Protein AF-A0A0J8U512-F1 (afdb_monomer_lite)

pLDDT: mean 72.06, std 22.81, range [32.81, 98.5]

Organism: NCBI:txid454286

Radius of gyration: 38.53 Å; chains: 1; bounding box: 69×43×125 Å

Secondary structure (DSSP, 8-state):
-HHHHHHHHHHHHHHHHHHHHHHHHHHHHHHHHHHHHHHHHHHHHHHHHHHHHHHHHHHHHHHHHHHHHHHHHHHHSPPP---------TT--------------------------S-------S---HHHHHHHHHHHHHHHHHHHHHHHSSSS----S---------S--STTS------

Structure (mmCIF, N/CA/C/O backbone):
data_AF-A0A0J8U512-F1
#
_entry.id   AF-A0A0J8U512-F1
#
loop_
_atom_site.group_PDB
_atom_site.id
_atom_site.type_symbol
_atom_site.label_atom_id
_atom_site.label_alt_id
_atom_site.label_comp_id
_atom_site.label_asym_id
_atom_site.label_entity_id
_atom_site.label_seq_id
_atom_site.pdbx_PDB_ins_code
_atom_site.Cartn_x
_atom_site.Cartn_y
_atom_site.Cartn_z
_atom_site.occupancy
_atom_site.B_iso_or_equiv
_atom_site.auth_seq_id
_atom_site.auth_comp_id
_atom_site.auth_asym_id
_atom_site.auth_atom_id
_atom_site.pdbx_PDB_model_num
ATOM 1 N N . MET A 1 1 ? -33.062 -6.816 57.323 1.00 80.00 1 MET A N 1
ATOM 2 C CA . MET A 1 1 ? -33.524 -7.570 56.131 1.00 80.00 1 MET A CA 1
ATOM 3 C C . MET A 1 1 ? -34.050 -6.674 55.005 1.00 80.00 1 MET A C 1
ATOM 5 O O . MET A 1 1 ? -33.702 -6.921 53.861 1.00 80.00 1 MET A O 1
ATOM 9 N N . ALA A 1 2 ? -34.847 -5.628 55.263 1.00 89.69 2 ALA A N 1
ATOM 10 C CA . ALA A 1 2 ? -35.296 -4.722 54.191 1.00 89.69 2 ALA A CA 1
ATOM 11 C C . ALA A 1 2 ? -34.154 -3.882 53.573 1.00 89.69 2 ALA A C 1
ATOM 13 O O . ALA A 1 2 ? -34.113 -3.668 52.364 1.00 89.69 2 ALA A O 1
ATOM 14 N N . GLU A 1 3 ? -33.201 -3.436 54.391 1.00 89.00 3 GLU A N 1
ATOM 15 C CA . GLU A 1 3 ? -32.047 -2.640 53.944 1.00 89.00 3 GLU A CA 1
ATOM 16 C C . GLU A 1 3 ? -31.075 -3.452 53.081 1.00 89.00 3 GLU A C 1
ATOM 18 O O . GLU A 1 3 ? -30.618 -2.968 52.052 1.00 89.00 3 GLU A O 1
ATOM 23 N N . THR A 1 4 ? -30.848 -4.723 53.428 1.00 91.12 4 THR A N 1
ATOM 24 C CA . THR A 1 4 ? -30.007 -5.650 52.653 1.00 91.12 4 THR A CA 1
ATOM 25 C C . THR A 1 4 ? -30.577 -5.948 51.266 1.00 91.12 4 THR A C 1
ATOM 27 O O . THR A 1 4 ? -29.826 -6.154 50.322 1.00 91.12 4 THR A O 1
ATOM 30 N N . ILE A 1 5 ? -31.904 -5.952 51.109 1.00 92.50 5 ILE A N 1
ATOM 31 C CA . ILE A 1 5 ? -32.534 -6.126 49.792 1.00 92.50 5 ILE A CA 1
ATOM 32 C C . ILE A 1 5 ? -32.315 -4.875 48.932 1.00 92.50 5 ILE A C 1
ATOM 34 O O . ILE A 1 5 ? -31.989 -5.001 47.756 1.00 92.50 5 ILE A O 1
ATOM 38 N N . ARG A 1 6 ? -32.421 -3.670 49.515 1.00 93.69 6 ARG A N 1
ATOM 39 C CA . ARG A 1 6 ? -32.154 -2.416 48.789 1.00 93.69 6 ARG A CA 1
ATOM 40 C C . ARG A 1 6 ? -30.706 -2.305 48.329 1.00 93.69 6 ARG A C 1
ATOM 42 O O . ARG A 1 6 ? -30.474 -1.915 47.191 1.00 93.69 6 ARG A O 1
ATOM 49 N N . THR A 1 7 ? -29.741 -2.648 49.181 1.00 94.31 7 THR A N 1
ATOM 50 C CA . THR A 1 7 ? -28.321 -2.598 48.797 1.00 94.31 7 THR A CA 1
ATOM 51 C C . THR A 1 7 ? -28.014 -3.577 47.668 1.00 94.31 7 THR A C 1
ATOM 53 O O . THR A 1 7 ? -27.328 -3.210 46.718 1.00 94.31 7 THR A O 1
ATOM 56 N N . LEU A 1 8 ? -28.581 -4.787 47.715 1.00 94.44 8 LEU A N 1
ATOM 57 C CA . LEU A 1 8 ? -28.453 -5.759 46.629 1.00 94.44 8 LEU A CA 1
ATOM 58 C C . LEU A 1 8 ? -29.114 -5.272 45.336 1.00 94.44 8 LEU A C 1
ATOM 60 O O . LEU A 1 8 ? -28.509 -5.376 44.277 1.00 94.44 8 LEU A O 1
ATOM 64 N N . GLN A 1 9 ? -30.314 -4.692 45.399 1.00 92.88 9 GLN A N 1
ATOM 65 C CA . GLN A 1 9 ? -30.987 -4.128 44.221 1.00 92.88 9 GLN A CA 1
ATOM 66 C C . GLN A 1 9 ? -30.174 -2.996 43.579 1.00 92.88 9 GLN A C 1
ATOM 68 O O . GLN A 1 9 ? -30.038 -2.960 42.356 1.00 92.88 9 GLN A O 1
ATOM 73 N N . LEU A 1 10 ? -29.584 -2.115 44.393 1.00 94.94 10 LEU A N 1
ATOM 74 C CA . LEU A 1 10 ? -28.687 -1.063 43.915 1.00 94.94 10 LEU A CA 1
ATOM 75 C C . LEU A 1 10 ? -27.433 -1.654 43.266 1.00 94.94 10 LEU A C 1
ATOM 77 O O . LEU A 1 10 ? -27.115 -1.288 42.139 1.00 94.94 10 LEU A O 1
ATOM 81 N N . SER A 1 11 ? -26.779 -2.619 43.916 1.00 93.19 11 SER A N 1
ATOM 82 C CA . SER A 1 11 ? -25.586 -3.282 43.378 1.00 93.19 11 SER A CA 1
ATOM 83 C C . SER A 1 11 ? -25.867 -4.002 42.054 1.00 93.19 11 SER A C 1
ATOM 85 O O . SER A 1 11 ? -25.114 -3.822 41.103 1.00 93.19 11 SER A O 1
ATOM 87 N N . VAL A 1 12 ? -26.987 -4.725 41.941 1.00 94.12 12 VAL A N 1
ATOM 88 C CA . VAL A 1 12 ? -27.403 -5.391 40.694 1.00 94.12 12 VAL A CA 1
ATOM 89 C C . VAL A 1 12 ? -27.695 -4.371 39.592 1.00 94.12 12 VAL A C 1
ATOM 91 O O . VAL A 1 12 ? -27.261 -4.557 38.456 1.00 94.12 12 VAL A O 1
ATOM 94 N N . SER A 1 13 ? -28.389 -3.272 39.910 1.00 92.56 13 SER A N 1
ATOM 95 C CA . SER A 1 13 ? -28.652 -2.209 38.931 1.00 92.56 13 SER A CA 1
ATOM 96 C C . SER A 1 13 ? -27.360 -1.543 38.446 1.00 92.56 13 SER A C 1
ATOM 98 O O . SER A 1 13 ? -27.180 -1.341 37.248 1.00 92.56 13 SER A O 1
ATOM 100 N N . GLN A 1 14 ? -26.420 -1.291 39.357 1.00 93.12 14 GLN A N 1
ATOM 101 C CA . GLN A 1 14 ? -25.141 -0.661 39.057 1.00 93.12 14 GLN A CA 1
ATOM 102 C C . GLN A 1 14 ? -24.230 -1.596 38.256 1.00 93.12 14 GLN A C 1
ATOM 104 O O . GLN A 1 14 ? -23.570 -1.159 37.318 1.00 93.12 14 GLN A O 1
ATOM 109 N N . GLN A 1 15 ? -24.260 -2.896 38.552 1.00 93.19 15 GLN A N 1
ATOM 110 C CA . GLN A 1 15 ? -23.552 -3.915 37.785 1.00 93.19 15 GLN A CA 1
ATOM 111 C C . GLN A 1 15 ? -24.116 -4.055 36.363 1.00 93.19 15 GLN A C 1
ATOM 113 O O . GLN A 1 15 ? -23.351 -4.206 35.415 1.00 93.19 15 GLN A O 1
ATOM 118 N N . ALA A 1 16 ? -25.438 -3.952 36.187 1.00 91.31 16 ALA A N 1
ATOM 119 C CA . ALA A 1 16 ? -26.068 -3.983 34.867 1.00 91.31 16 ALA A CA 1
ATOM 120 C C . ALA A 1 16 ? -25.751 -2.742 34.013 1.00 91.31 16 ALA A C 1
ATOM 122 O O . ALA A 1 16 ? -25.693 -2.849 32.788 1.00 91.31 16 ALA A O 1
ATOM 123 N N . VAL A 1 17 ? -25.563 -1.574 34.636 1.00 91.75 17 VAL A N 1
ATOM 124 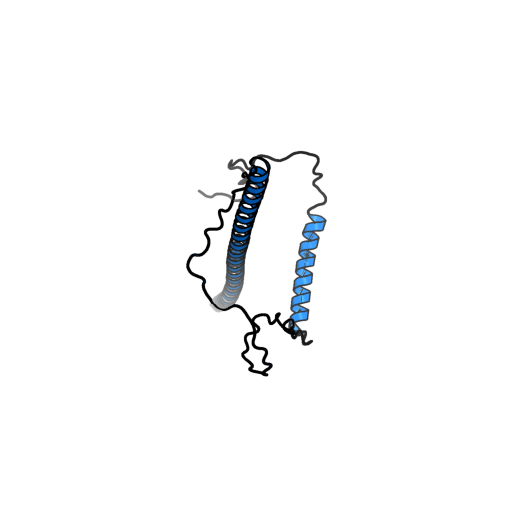C CA . VAL A 1 17 ? -25.097 -0.356 33.950 1.00 91.75 17 VAL A CA 1
ATOM 125 C C . VAL A 1 17 ? -23.619 -0.492 33.593 1.00 91.75 17 VAL A C 1
ATOM 127 O O . VAL A 1 17 ? -23.268 -0.402 32.424 1.00 91.75 17 VAL A O 1
ATOM 130 N N . SER A 1 18 ? -22.779 -0.859 34.563 1.00 91.38 18 SER A N 1
ATOM 131 C CA . SER A 1 18 ? -21.342 -1.045 34.350 1.00 91.38 18 SER A CA 1
ATOM 132 C C . SER A 1 18 ? -21.030 -2.086 33.269 1.00 91.38 18 SER A C 1
ATOM 134 O O . SER A 1 18 ? -20.120 -1.879 32.475 1.00 91.38 18 SER A O 1
ATOM 136 N N . LYS A 1 19 ? -21.811 -3.173 33.173 1.00 94.75 19 LYS A N 1
ATOM 137 C CA . LYS A 1 19 ? -21.667 -4.164 32.094 1.00 94.75 19 LYS A CA 1
ATOM 138 C C . LYS A 1 19 ? -21.915 -3.555 30.711 1.00 94.75 19 LYS A C 1
ATOM 140 O O . LYS A 1 19 ? -21.141 -3.825 29.802 1.00 94.75 19 LYS A O 1
ATOM 145 N N . ARG A 1 20 ? -22.953 -2.724 30.560 1.00 93.19 20 ARG A N 1
ATOM 146 C CA . ARG A 1 20 ? -23.238 -2.034 29.290 1.00 93.19 20 ARG A CA 1
ATOM 147 C C . ARG A 1 20 ? -22.149 -1.028 28.941 1.00 93.19 20 ARG A C 1
ATOM 149 O O . ARG A 1 20 ? -21.742 -0.953 27.790 1.00 93.19 20 ARG A O 1
ATOM 156 N N . ASP A 1 21 ? -21.647 -0.299 29.934 1.00 92.88 21 ASP A N 1
ATOM 157 C CA . ASP A 1 21 ? -20.540 0.633 29.721 1.00 92.88 21 ASP A CA 1
ATOM 158 C C . ASP A 1 21 ? -19.273 -0.106 29.268 1.00 92.88 21 ASP A C 1
ATOM 160 O O . ASP A 1 21 ? -18.614 0.335 28.331 1.00 92.88 21 ASP A O 1
ATOM 164 N N . MET A 1 22 ? -18.960 -1.262 29.867 1.00 93.75 22 MET A N 1
ATOM 165 C CA . MET A 1 22 ? -17.845 -2.111 29.426 1.00 93.75 22 MET A CA 1
ATOM 166 C C . MET A 1 22 ? -18.032 -2.623 27.993 1.00 93.75 22 MET A C 1
ATOM 168 O O . MET A 1 22 ? -17.075 -2.608 27.225 1.00 93.75 22 MET A O 1
ATOM 172 N N . GLU A 1 23 ? -19.242 -3.054 27.627 1.00 94.44 23 GLU A N 1
ATOM 173 C CA . GLU A 1 23 ? -19.568 -3.506 26.266 1.00 94.44 23 GLU A CA 1
ATOM 174 C C . GLU A 1 23 ? -19.336 -2.384 25.243 1.00 94.44 23 GLU A C 1
ATOM 176 O O . GLU A 1 23 ? -18.602 -2.592 24.281 1.00 94.44 23 GLU A O 1
ATOM 181 N N . MET A 1 24 ? -19.827 -1.168 25.506 1.00 94.25 24 MET A N 1
ATOM 182 C CA . MET A 1 24 ? -19.604 -0.012 24.624 1.00 94.25 24 MET A CA 1
ATOM 183 C C . MET A 1 24 ? -18.122 0.367 24.492 1.00 94.25 24 MET A C 1
ATOM 185 O O . MET A 1 24 ? -17.664 0.757 23.420 1.00 94.25 24 MET A O 1
ATOM 189 N N . GLN A 1 25 ? -17.351 0.290 25.581 1.00 93.25 25 GLN A N 1
ATOM 190 C CA . GLN A 1 25 ? -15.908 0.546 25.523 1.00 93.25 25 GLN A CA 1
ATOM 191 C C . GLN A 1 25 ? -15.183 -0.531 24.712 1.00 93.25 25 GLN A C 1
ATOM 193 O O . GLN A 1 25 ? -14.270 -0.217 23.948 1.00 93.25 25 GLN A O 1
ATOM 198 N N . ASN A 1 26 ? -15.605 -1.790 24.842 1.00 94.44 26 ASN A N 1
ATOM 199 C CA . ASN A 1 26 ? -15.039 -2.886 24.070 1.00 94.44 26 ASN A CA 1
ATOM 200 C C . ASN A 1 26 ? -15.362 -2.756 22.572 1.00 94.44 26 ASN A C 1
ATOM 202 O O . ASN A 1 26 ? -14.468 -2.916 21.749 1.00 94.44 26 ASN A O 1
ATOM 206 N N . GLU A 1 27 ? -16.591 -2.377 22.214 1.00 95.31 27 GLU A N 1
ATOM 207 C CA . GLU A 1 27 ? -16.981 -2.105 20.823 1.00 95.31 27 GLU A CA 1
ATOM 208 C C . GLU A 1 27 ? -16.100 -1.020 20.187 1.00 95.31 27 GLU A C 1
ATOM 210 O O . GLU A 1 27 ? -15.547 -1.226 19.106 1.00 95.31 27 GLU A O 1
ATOM 215 N N . LYS A 1 28 ? -15.861 0.091 20.899 1.00 95.88 28 LYS A N 1
ATOM 216 C CA . LYS A 1 28 ? -14.946 1.149 20.436 1.00 95.88 28 LYS A CA 1
ATOM 217 C C . LYS A 1 28 ? -13.524 0.632 20.230 1.00 95.88 28 LYS A C 1
ATOM 219 O O . LYS A 1 28 ? -12.882 0.958 19.234 1.00 95.88 28 LYS A O 1
ATOM 224 N N . LEU A 1 29 ? -13.014 -0.186 21.153 1.00 96.31 29 LEU A N 1
ATOM 225 C CA . LEU A 1 29 ? -11.685 -0.789 21.014 1.00 96.31 29 LEU A CA 1
ATOM 226 C C . LEU A 1 29 ? -11.600 -1.710 19.793 1.00 96.31 29 LEU A C 1
ATOM 228 O O . LEU A 1 29 ? -10.616 -1.650 19.053 1.00 96.31 29 LEU A O 1
ATOM 232 N N . GLU A 1 30 ? -12.625 -2.522 19.547 1.00 96.81 30 GLU A N 1
ATOM 233 C CA . GLU A 1 30 ? -12.693 -3.376 18.361 1.00 96.81 30 GLU A CA 1
ATOM 234 C C . GLU A 1 30 ? -12.731 -2.557 17.065 1.00 96.81 30 GLU A C 1
ATOM 236 O O . GLU A 1 30 ? -12.092 -2.928 16.079 1.00 96.81 30 GLU A O 1
ATOM 241 N N . GLU A 1 31 ? -13.442 -1.432 17.046 1.00 97.38 31 GLU A N 1
ATOM 242 C CA . GLU A 1 31 ? -13.466 -0.512 15.906 1.00 97.38 31 GLU A CA 1
ATOM 243 C C . GLU A 1 31 ? -12.092 0.098 15.633 1.00 97.38 31 GLU A C 1
ATOM 245 O O . GLU A 1 31 ? -11.623 0.052 14.492 1.00 97.38 31 GLU A O 1
ATOM 250 N N . TYR A 1 32 ? -11.399 0.590 16.663 1.00 97.88 32 TYR A N 1
ATOM 251 C CA . TYR A 1 32 ? -10.037 1.103 16.504 1.00 97.88 32 TYR A CA 1
ATOM 252 C C . TYR A 1 32 ? -9.084 0.029 15.973 1.00 97.88 32 TYR A C 1
ATOM 254 O O . TYR A 1 32 ? -8.304 0.285 15.055 1.00 97.88 32 TYR A O 1
ATOM 262 N N . GLN A 1 33 ? -9.173 -1.203 16.478 1.00 97.44 33 GLN A N 1
ATOM 263 C CA . GLN A 1 33 ? -8.368 -2.317 15.971 1.00 97.44 33 GLN A CA 1
ATOM 264 C C . GLN A 1 33 ? -8.683 -2.636 14.499 1.00 97.44 33 GLN A C 1
ATOM 266 O O . GLN A 1 33 ? -7.769 -2.848 13.694 1.00 97.44 33 GLN A O 1
ATOM 271 N N . LYS A 1 34 ? -9.961 -2.614 14.103 1.00 97.88 34 LYS A N 1
ATOM 272 C CA . LYS A 1 34 ? -10.378 -2.773 12.697 1.00 97.88 34 LYS A CA 1
ATOM 273 C C . LYS A 1 34 ? -9.827 -1.652 11.809 1.00 97.88 34 LYS A C 1
ATOM 275 O O . LYS A 1 34 ? -9.371 -1.916 10.698 1.00 97.88 34 LYS A O 1
ATOM 280 N N . GLN A 1 35 ? -9.816 -0.410 12.286 1.00 97.75 35 GLN A N 1
ATOM 281 C CA . GLN A 1 35 ? -9.239 0.713 11.542 1.00 97.75 35 GLN A CA 1
ATOM 282 C C . GLN A 1 35 ? -7.722 0.569 11.378 1.00 97.75 35 GLN A C 1
ATOM 284 O O . GLN A 1 35 ? -7.209 0.739 10.272 1.00 97.75 35 GLN A O 1
ATOM 289 N N . VAL A 1 36 ? -7.005 0.185 12.439 1.00 98.19 36 VAL A N 1
ATOM 290 C CA . VAL A 1 36 ? -5.551 -0.038 12.394 1.00 98.19 36 VAL A CA 1
ATOM 291 C C . VAL A 1 36 ? -5.193 -1.152 11.414 1.00 98.19 36 VAL A C 1
ATOM 293 O O . VAL A 1 36 ? -4.302 -0.973 10.587 1.00 98.19 36 VAL A O 1
ATOM 296 N N . THR A 1 37 ? -5.903 -2.279 11.453 1.00 97.81 37 THR A N 1
ATOM 297 C CA . THR A 1 37 ? -5.658 -3.394 10.519 1.00 97.81 37 THR A CA 1
ATOM 298 C C . THR A 1 37 ? -5.931 -2.996 9.068 1.00 97.81 37 THR A C 1
ATOM 300 O O . THR A 1 37 ? -5.146 -3.325 8.176 1.00 97.81 37 THR A O 1
ATOM 303 N N . LYS A 1 38 ? -6.993 -2.218 8.815 1.00 98.06 38 LYS A N 1
ATOM 304 C CA . LYS A 1 38 ? -7.262 -1.640 7.491 1.00 98.06 38 LYS A CA 1
ATOM 305 C C . LYS A 1 38 ? -6.128 -0.718 7.038 1.00 98.06 38 LYS A C 1
ATOM 307 O O . LYS A 1 38 ? -5.683 -0.824 5.897 1.00 98.06 38 LYS A O 1
ATOM 312 N N . LEU A 1 39 ? -5.649 0.160 7.919 1.00 97.50 39 LEU A N 1
ATOM 313 C CA . LEU A 1 39 ? -4.558 1.082 7.613 1.00 97.50 39 LEU A CA 1
ATOM 314 C C . LEU A 1 39 ? -3.260 0.330 7.298 1.00 97.50 39 LEU A C 1
ATOM 316 O O . LEU A 1 39 ? -2.623 0.623 6.293 1.00 97.50 39 LEU A O 1
ATOM 320 N N . GLN A 1 40 ? -2.902 -0.672 8.103 1.00 97.69 40 GLN A N 1
ATOM 321 C CA . GLN A 1 40 ? -1.720 -1.510 7.876 1.00 97.69 40 GLN A CA 1
ATOM 322 C C . GLN A 1 40 ? -1.762 -2.182 6.504 1.00 97.69 40 GLN A C 1
ATOM 324 O O . GLN A 1 40 ? -0.791 -2.110 5.754 1.00 97.69 40 GLN A O 1
ATOM 329 N N . ARG A 1 41 ? -2.913 -2.747 6.131 1.00 98.06 41 ARG A N 1
ATOM 330 C CA . ARG A 1 41 ? -3.100 -3.341 4.807 1.00 98.06 41 ARG A CA 1
ATOM 331 C C . ARG A 1 41 ? -2.889 -2.323 3.683 1.00 98.06 41 ARG A C 1
ATOM 333 O O . ARG A 1 41 ? -2.151 -2.598 2.743 1.00 98.06 41 ARG A O 1
ATOM 340 N N . LEU A 1 42 ? -3.494 -1.140 3.784 1.00 97.81 42 LEU A N 1
ATOM 341 C CA . LEU A 1 42 ? -3.323 -0.085 2.778 1.00 97.81 42 LEU A CA 1
ATOM 342 C C . LEU A 1 42 ? -1.871 0.409 2.700 1.00 97.81 42 LEU A C 1
ATOM 344 O O . LEU A 1 42 ? -1.370 0.688 1.609 1.00 97.81 42 LEU A O 1
ATOM 348 N N . MET A 1 43 ? -1.175 0.490 3.837 1.00 97.62 43 MET A N 1
ATOM 349 C CA . MET A 1 43 ? 0.248 0.828 3.884 1.00 97.62 43 MET A CA 1
ATOM 350 C C . MET A 1 43 ? 1.101 -0.223 3.167 1.00 97.62 43 MET A C 1
ATOM 352 O O . MET A 1 43 ? 1.989 0.140 2.397 1.00 97.62 43 MET A O 1
ATOM 356 N N . GLU A 1 44 ? 0.831 -1.510 3.381 1.00 97.81 44 GLU A N 1
ATOM 357 C CA . GLU A 1 44 ? 1.531 -2.607 2.705 1.00 97.81 44 GLU A CA 1
ATOM 358 C C . GLU A 1 44 ? 1.272 -2.612 1.196 1.00 97.81 44 GLU A C 1
ATOM 360 O O . GLU A 1 44 ? 2.215 -2.702 0.408 1.00 97.81 44 GLU A O 1
ATOM 365 N N . GLU A 1 45 ? 0.017 -2.444 0.779 1.00 97.81 45 GLU A N 1
ATOM 366 C CA . GLU A 1 45 ? -0.359 -2.353 -0.634 1.00 97.81 45 GLU A CA 1
ATOM 367 C C . GLU A 1 45 ? 0.338 -1.159 -1.310 1.00 97.81 45 GLU A C 1
ATOM 369 O O . GLU A 1 45 ? 0.980 -1.314 -2.352 1.00 97.81 45 GLU A O 1
ATOM 374 N N . THR A 1 46 ? 0.319 0.016 -0.673 1.00 97.06 46 THR A N 1
ATOM 375 C CA . THR A 1 46 ? 0.998 1.224 -1.177 1.00 97.06 46 THR A CA 1
ATOM 376 C C . THR A 1 46 ? 2.512 1.029 -1.258 1.00 97.06 46 THR A C 1
ATOM 378 O O . THR A 1 46 ? 3.146 1.408 -2.249 1.00 97.06 46 THR A O 1
ATOM 381 N N . LYS A 1 47 ? 3.106 0.388 -0.245 1.00 98.06 47 LYS A N 1
ATOM 382 C CA . LYS A 1 47 ? 4.528 0.041 -0.234 1.00 98.06 47 LYS A CA 1
ATOM 383 C C . LYS A 1 47 ? 4.873 -0.850 -1.426 1.00 98.06 47 LYS A C 1
ATOM 385 O O . LYS A 1 47 ? 5.790 -0.508 -2.172 1.00 98.06 47 LYS A O 1
ATOM 390 N N . MET A 1 48 ? 4.109 -1.916 -1.672 1.00 98.00 48 MET A N 1
ATOM 391 C CA . MET A 1 48 ? 4.333 -2.808 -2.816 1.00 98.00 48 MET A CA 1
ATOM 392 C C . MET A 1 48 ? 4.224 -2.084 -4.164 1.00 98.00 48 MET A C 1
ATOM 394 O O . MET A 1 48 ? 5.045 -2.324 -5.053 1.00 98.00 48 MET A O 1
ATOM 398 N N . VAL A 1 49 ? 3.261 -1.169 -4.319 1.00 98.25 49 VAL A N 1
ATOM 399 C CA . VAL A 1 49 ? 3.124 -0.349 -5.537 1.00 98.25 49 VAL A CA 1
ATOM 400 C C . VAL A 1 49 ? 4.366 0.519 -5.751 1.00 98.25 49 VAL A C 1
ATOM 402 O O . VAL A 1 49 ? 4.923 0.541 -6.852 1.00 98.25 49 VAL A O 1
ATOM 405 N N . SER A 1 50 ? 4.847 1.190 -4.701 1.00 97.81 50 SER A N 1
ATOM 406 C CA . SER A 1 50 ? 6.048 2.029 -4.791 1.00 97.81 50 SER A CA 1
ATOM 407 C C . SER A 1 50 ? 7.313 1.216 -5.100 1.00 97.81 50 SER A C 1
ATOM 409 O O . SER A 1 50 ? 8.102 1.609 -5.959 1.00 97.81 50 SER A O 1
ATOM 411 N N . GLU A 1 51 ? 7.479 0.044 -4.482 1.00 98.12 51 GLU A N 1
ATOM 412 C CA . GLU A 1 51 ? 8.607 -0.856 -4.737 1.00 98.12 51 GLU A CA 1
ATOM 413 C C . GLU A 1 51 ? 8.610 -1.368 -6.178 1.00 98.12 51 GLU A C 1
ATOM 415 O O . GLU A 1 51 ? 9.659 -1.392 -6.827 1.00 98.12 51 GLU A O 1
ATOM 420 N N . ASN A 1 52 ? 7.441 -1.741 -6.707 1.00 98.06 52 ASN A N 1
ATOM 421 C CA . ASN A 1 52 ? 7.309 -2.138 -8.104 1.00 98.06 52 ASN A CA 1
ATOM 422 C C . ASN A 1 52 ? 7.691 -0.982 -9.038 1.00 98.06 52 ASN A C 1
ATOM 424 O O . ASN A 1 52 ? 8.500 -1.171 -9.950 1.00 98.06 52 ASN A O 1
ATOM 428 N N . LYS A 1 53 ? 7.204 0.235 -8.755 1.00 98.50 53 LYS A N 1
ATOM 429 C CA . LYS A 1 53 ? 7.533 1.410 -9.565 1.00 98.50 53 LYS A CA 1
ATOM 430 C C . LYS A 1 53 ? 9.029 1.717 -9.563 1.00 98.50 53 LYS A C 1
ATOM 432 O O . LYS A 1 53 ? 9.583 2.034 -10.614 1.00 98.50 53 LYS A O 1
ATOM 437 N N . ILE A 1 54 ? 9.695 1.585 -8.416 1.00 98.19 54 ILE A N 1
ATOM 438 C CA . ILE A 1 54 ? 11.149 1.749 -8.308 1.00 98.19 54 ILE A CA 1
ATOM 439 C C . ILE A 1 54 ? 11.869 0.726 -9.188 1.00 98.19 54 ILE A C 1
ATOM 441 O O . ILE A 1 54 ? 12.740 1.113 -9.965 1.00 98.19 54 ILE A O 1
ATOM 445 N N . ARG A 1 55 ? 11.489 -0.556 -9.120 1.00 98.12 55 ARG A N 1
ATOM 446 C CA . ARG A 1 55 ? 12.100 -1.608 -9.951 1.00 98.12 55 ARG A CA 1
ATOM 447 C C . ARG A 1 55 ? 11.902 -1.334 -11.438 1.00 98.12 55 ARG A C 1
ATOM 449 O O . ARG A 1 55 ? 12.864 -1.413 -12.195 1.00 98.12 55 ARG A O 1
ATOM 456 N N . GLN A 1 56 ? 10.692 -0.950 -11.847 1.00 98.25 56 GLN A N 1
ATOM 457 C CA . GLN A 1 56 ? 10.409 -0.571 -13.230 1.00 98.25 56 GLN A CA 1
ATOM 458 C C . GLN A 1 56 ? 11.344 0.559 -13.686 1.00 98.25 56 GLN A C 1
ATOM 460 O O . GLN A 1 56 ? 12.068 0.407 -14.670 1.00 98.25 56 GLN A O 1
ATOM 465 N N . LEU A 1 57 ? 11.394 1.661 -12.933 1.00 98.19 57 LEU A N 1
ATOM 466 C CA . LEU A 1 57 ? 12.233 2.812 -13.270 1.00 98.19 57 LEU A CA 1
ATOM 467 C C . LEU A 1 57 ? 13.727 2.465 -13.290 1.00 98.19 57 LEU A C 1
ATOM 469 O O . LEU A 1 57 ? 14.461 2.986 -14.125 1.00 98.19 57 LEU A O 1
ATOM 473 N N . GLN A 1 58 ? 14.190 1.578 -12.408 1.00 98.19 58 GLN A N 1
ATOM 474 C CA . GLN A 1 58 ? 15.569 1.086 -12.423 1.00 98.19 58 GLN A CA 1
ATOM 475 C C . GLN A 1 58 ? 15.872 0.315 -13.711 1.00 98.19 58 GLN A C 1
ATOM 477 O O . GLN A 1 58 ? 16.856 0.631 -14.379 1.00 98.19 58 GLN A O 1
ATOM 482 N N . THR A 1 59 ? 15.002 -0.618 -14.111 1.00 98.06 59 THR A N 1
ATOM 483 C CA . THR A 1 59 ? 15.191 -1.392 -15.350 1.00 98.06 59 THR A CA 1
ATOM 484 C C . THR A 1 59 ? 15.165 -0.513 -16.602 1.00 98.06 59 THR A C 1
ATOM 486 O O . THR A 1 59 ? 15.992 -0.688 -17.496 1.00 98.06 59 THR A O 1
ATOM 489 N N . GLU A 1 60 ? 14.281 0.489 -16.650 1.00 97.38 60 GLU A N 1
ATOM 490 C CA . GLU A 1 60 ? 14.231 1.467 -17.741 1.00 97.38 60 GLU A CA 1
ATOM 491 C C . GLU A 1 60 ? 15.510 2.313 -17.785 1.00 97.38 60 GLU A C 1
ATOM 493 O O . GLU A 1 60 ? 16.098 2.508 -18.851 1.00 97.38 60 GLU A O 1
ATOM 498 N N . ASN A 1 61 ? 15.995 2.780 -16.629 1.00 97.38 61 ASN A N 1
ATOM 499 C CA . ASN A 1 61 ? 17.225 3.565 -16.555 1.00 97.38 61 ASN A CA 1
ATOM 500 C C . ASN A 1 61 ? 18.441 2.754 -17.022 1.00 97.38 61 ASN A C 1
ATOM 502 O O . ASN A 1 61 ? 19.277 3.264 -17.767 1.00 97.38 61 ASN A O 1
ATOM 506 N N . GLU A 1 62 ? 18.535 1.488 -16.617 1.00 97.88 62 GLU A N 1
ATOM 507 C CA . GLU A 1 62 ? 19.597 0.576 -17.043 1.00 97.88 62 GLU A CA 1
ATOM 508 C C . GLU A 1 62 ? 19.551 0.307 -18.549 1.00 97.88 62 GLU A C 1
ATOM 510 O O . GLU A 1 62 ? 20.585 0.411 -19.215 1.00 97.88 62 GLU A O 1
ATOM 515 N N . ALA A 1 63 ? 18.365 0.054 -19.107 1.00 97.94 63 ALA A N 1
ATOM 516 C CA . ALA A 1 63 ? 18.184 -0.112 -20.545 1.00 97.94 63 ALA A CA 1
ATOM 517 C C . ALA A 1 63 ? 18.638 1.138 -21.311 1.00 97.94 63 ALA A C 1
ATOM 519 O O . ALA A 1 63 ? 19.430 1.042 -22.248 1.00 97.94 63 ALA A O 1
ATOM 520 N N . LEU A 1 64 ? 18.218 2.329 -20.873 1.00 97.88 64 LEU A N 1
ATOM 521 C CA . LEU A 1 64 ? 18.621 3.594 -21.492 1.00 97.88 64 LEU A CA 1
ATOM 522 C C . LEU A 1 64 ? 20.136 3.820 -21.420 1.00 97.88 64 LEU A C 1
ATOM 524 O O . LEU A 1 64 ? 20.745 4.232 -22.410 1.00 97.88 64 LEU A O 1
ATOM 528 N N . ARG A 1 65 ? 20.771 3.507 -20.285 1.00 97.38 65 ARG A N 1
ATOM 529 C CA . ARG A 1 65 ? 22.235 3.575 -20.145 1.00 97.38 65 ARG A CA 1
ATOM 530 C C . ARG A 1 65 ? 22.941 2.620 -21.100 1.00 97.38 65 ARG A C 1
ATOM 532 O O . ARG A 1 65 ? 23.939 3.007 -21.707 1.00 97.38 65 ARG A O 1
ATOM 539 N N . LEU A 1 66 ? 22.435 1.397 -21.251 1.00 97.19 66 LEU A N 1
ATOM 540 C CA . LEU A 1 66 ? 22.970 0.427 -22.204 1.00 97.19 66 LEU A CA 1
ATOM 541 C C . LEU A 1 66 ? 22.798 0.907 -23.649 1.00 97.19 66 LEU A C 1
ATOM 543 O O . LEU A 1 66 ? 23.759 0.849 -24.412 1.00 97.19 66 LEU A O 1
ATOM 547 N N . HIS A 1 67 ? 21.634 1.449 -24.017 1.00 97.25 67 HIS A N 1
ATOM 548 C CA . HIS A 1 67 ? 21.402 2.019 -25.347 1.00 97.25 67 HIS A CA 1
ATOM 549 C C . HIS A 1 67 ? 22.376 3.155 -25.665 1.00 97.25 67 HIS A C 1
ATOM 551 O O . HIS A 1 67 ? 23.005 3.148 -26.722 1.00 97.25 67 HIS A O 1
ATOM 557 N N . LEU A 1 68 ? 22.551 4.096 -24.735 1.00 96.50 68 LEU A N 1
ATOM 558 C CA . LEU A 1 68 ? 23.522 5.182 -24.873 1.00 96.50 68 LEU A CA 1
ATOM 559 C C . LEU A 1 68 ? 24.945 4.651 -25.011 1.00 96.50 68 LEU A C 1
ATOM 561 O O . LEU A 1 68 ? 25.692 5.104 -25.876 1.00 96.50 68 LEU A O 1
ATOM 565 N N . ARG A 1 69 ? 25.317 3.667 -24.192 1.00 95.38 69 ARG A N 1
ATOM 566 C CA . ARG A 1 69 ? 26.633 3.035 -24.266 1.00 95.38 69 ARG A CA 1
ATOM 567 C C . ARG A 1 69 ? 26.877 2.408 -25.637 1.00 95.38 69 ARG A C 1
ATOM 569 O O . ARG A 1 69 ? 27.901 2.694 -26.243 1.00 95.38 69 ARG A O 1
ATOM 576 N N . LEU A 1 70 ? 25.926 1.628 -26.148 1.00 94.19 70 LEU A N 1
ATOM 577 C CA . LEU A 1 70 ? 26.025 1.007 -27.471 1.00 94.19 70 LEU A CA 1
ATOM 578 C C . LEU A 1 70 ? 26.089 2.050 -28.593 1.00 94.19 70 LEU A C 1
ATOM 580 O O . LEU A 1 70 ? 26.881 1.897 -29.519 1.00 94.19 70 LEU A O 1
ATOM 584 N N . ALA A 1 71 ? 25.312 3.132 -28.502 1.00 93.31 71 ALA A N 1
ATOM 585 C CA . ALA A 1 71 ? 25.375 4.230 -29.462 1.00 93.31 71 ALA A CA 1
ATOM 586 C C . ALA A 1 71 ? 26.760 4.901 -29.458 1.00 93.31 71 ALA A C 1
ATOM 588 O O . ALA A 1 71 ? 27.356 5.097 -30.516 1.00 93.31 71 ALA A O 1
ATOM 589 N N . LEU A 1 72 ? 27.321 5.185 -28.280 1.00 93.12 72 LEU A N 1
ATOM 590 C CA . LEU A 1 72 ? 28.670 5.744 -28.159 1.00 93.12 72 LEU A CA 1
ATOM 591 C C . LEU A 1 72 ? 29.748 4.777 -28.661 1.00 93.12 72 LEU A C 1
ATOM 593 O O . LEU A 1 72 ? 30.685 5.202 -29.335 1.00 93.12 72 LEU A O 1
ATOM 597 N N . ASP A 1 73 ? 29.614 3.487 -28.369 1.00 91.31 73 ASP A N 1
ATOM 598 C CA . ASP A 1 73 ? 30.549 2.466 -28.838 1.00 91.31 73 ASP A CA 1
ATOM 599 C C . ASP A 1 73 ? 30.470 2.296 -30.364 1.00 91.31 73 ASP A C 1
ATOM 601 O O . ASP A 1 73 ? 31.504 2.111 -31.002 1.00 91.31 73 ASP A O 1
ATOM 605 N N . SER A 1 74 ? 29.289 2.466 -30.971 1.00 87.56 74 SER A N 1
ATOM 606 C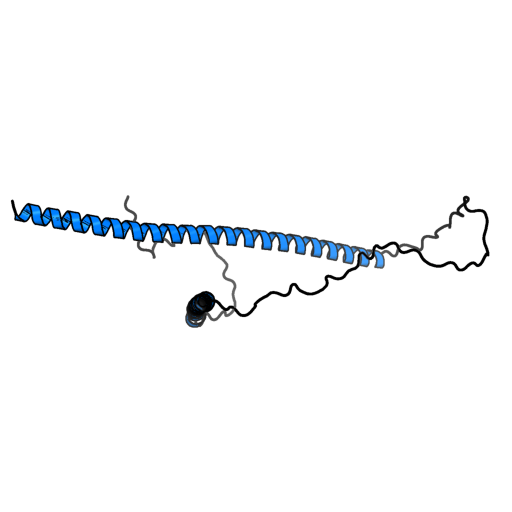 CA . SER A 1 74 ? 29.124 2.486 -32.434 1.00 87.56 74 SER A CA 1
ATOM 607 C C . SER A 1 74 ? 29.793 3.693 -33.100 1.00 87.56 74 SER A C 1
ATOM 609 O O . SER A 1 74 ? 30.306 3.580 -34.210 1.00 87.56 74 SER A O 1
ATOM 611 N N . LEU A 1 75 ? 29.842 4.839 -32.410 1.00 86.31 75 LEU A N 1
ATOM 612 C CA . LEU A 1 75 ? 30.552 6.029 -32.885 1.00 86.31 75 LEU A CA 1
ATOM 613 C C . LEU A 1 75 ? 32.073 5.880 -32.752 1.00 86.31 75 LEU A C 1
ATOM 615 O O . LEU A 1 75 ? 32.813 6.369 -33.601 1.00 86.31 75 LEU A O 1
ATOM 619 N N . LYS A 1 76 ? 32.547 5.212 -31.692 1.00 89.69 76 LYS A N 1
ATOM 620 C CA . LYS A 1 76 ? 33.979 4.955 -31.461 1.00 89.69 76 LYS A CA 1
ATOM 621 C C . LYS A 1 76 ? 34.530 3.842 -32.352 1.00 89.69 76 LYS A C 1
ATOM 623 O O . LYS A 1 76 ? 35.682 3.921 -32.763 1.00 89.69 76 LYS A O 1
ATOM 628 N N . ASN A 1 77 ? 33.709 2.839 -32.655 1.00 85.62 77 ASN A N 1
ATOM 629 C CA . ASN A 1 77 ? 34.034 1.717 -33.530 1.00 85.62 77 ASN A CA 1
ATOM 630 C C . ASN A 1 77 ? 33.096 1.727 -34.748 1.00 85.62 77 ASN A C 1
ATOM 632 O O . ASN A 1 77 ? 32.194 0.887 -34.827 1.00 85.62 77 ASN A O 1
ATOM 636 N N . PRO A 1 78 ? 33.266 2.677 -35.688 1.00 85.75 78 PRO A N 1
ATOM 637 C CA . PRO A 1 78 ? 32.415 2.742 -36.864 1.00 85.75 78 PRO A CA 1
ATOM 638 C C . PRO A 1 78 ? 32.566 1.447 -37.664 1.00 85.75 78 PRO A C 1
ATOM 640 O O . PRO A 1 78 ? 33.667 1.076 -38.077 1.00 85.75 78 PRO A O 1
ATOM 643 N N . ILE A 1 79 ? 31.454 0.741 -37.866 1.00 74.62 79 ILE A N 1
ATOM 644 C CA . ILE A 1 79 ? 31.434 -0.478 -38.675 1.00 74.62 79 ILE A CA 1
ATOM 645 C C . ILE A 1 79 ? 31.783 -0.063 -40.110 1.00 74.62 79 ILE A C 1
ATOM 647 O O . ILE A 1 79 ? 31.100 0.804 -40.666 1.00 74.62 79 ILE A O 1
ATOM 651 N N . PRO A 1 80 ? 32.837 -0.633 -40.718 1.00 77.94 80 PRO A N 1
ATOM 652 C CA . PRO A 1 80 ? 33.192 -0.306 -42.088 1.00 77.94 80 PRO A CA 1
ATOM 653 C C . PRO A 1 80 ? 32.012 -0.628 -43.015 1.00 77.94 80 PRO A C 1
ATOM 655 O O . PRO A 1 80 ? 31.284 -1.593 -42.763 1.00 77.94 80 PRO A O 1
ATOM 658 N N . PRO A 1 81 ? 31.793 0.171 -44.073 1.00 76.62 81 PRO A N 1
ATOM 659 C CA . PRO A 1 81 ? 30.667 -0.020 -44.973 1.00 76.62 81 PRO A CA 1
ATOM 660 C C . PRO A 1 81 ? 30.702 -1.438 -45.547 1.00 76.62 81 PRO A C 1
ATOM 662 O O . PRO A 1 81 ? 31.604 -1.803 -46.298 1.00 76.62 81 PRO A O 1
ATOM 665 N N . VAL A 1 82 ? 29.719 -2.250 -45.157 1.00 75.38 82 VAL A N 1
ATOM 666 C CA . VAL A 1 82 ? 29.555 -3.603 -45.682 1.00 75.38 82 VAL A CA 1
ATOM 667 C C . VAL A 1 82 ? 29.040 -3.462 -47.106 1.00 75.38 82 VAL A C 1
ATOM 669 O O . VAL A 1 82 ? 27.905 -3.035 -47.323 1.00 75.38 82 VAL A O 1
ATOM 672 N N . GLU A 1 83 ? 29.871 -3.813 -48.085 1.00 73.69 83 GLU A N 1
ATOM 673 C CA . GLU A 1 83 ? 29.440 -3.952 -49.470 1.00 73.69 83 GLU A CA 1
ATOM 674 C C . GLU A 1 83 ? 28.382 -5.055 -49.538 1.00 73.69 83 GLU A C 1
ATOM 676 O O . GLU A 1 83 ? 28.675 -6.253 -49.570 1.00 73.69 83 GLU A O 1
ATOM 681 N N . VAL A 1 84 ? 27.111 -4.652 -49.515 1.00 71.62 84 VAL A N 1
ATOM 682 C CA . VAL A 1 84 ? 25.993 -5.570 -49.698 1.00 71.62 84 VAL A CA 1
ATOM 683 C C . VAL A 1 84 ? 26.037 -6.015 -51.154 1.00 71.62 84 VAL A C 1
ATOM 685 O O . VAL A 1 84 ? 25.493 -5.359 -52.046 1.00 71.62 84 VAL A O 1
ATOM 688 N N . ILE A 1 85 ? 26.721 -7.130 -51.416 1.00 69.75 85 ILE A N 1
ATOM 689 C CA . ILE A 1 85 ? 26.628 -7.834 -52.689 1.00 69.75 85 ILE A CA 1
ATOM 690 C C . ILE A 1 85 ? 25.152 -8.186 -52.833 1.00 69.75 85 ILE A C 1
ATOM 692 O O . ILE A 1 85 ? 24.661 -9.132 -52.212 1.00 69.75 85 ILE A O 1
ATOM 696 N N . LYS A 1 86 ? 24.426 -7.386 -53.624 1.00 64.69 86 LYS A N 1
ATOM 697 C CA . LYS A 1 86 ? 23.058 -7.673 -54.042 1.00 64.69 86 LYS A CA 1
ATOM 698 C C . LYS A 1 86 ? 23.111 -9.033 -54.720 1.00 64.69 86 LYS A C 1
ATOM 700 O O . LYS A 1 86 ? 23.451 -9.130 -55.899 1.00 64.69 86 LYS A O 1
ATOM 705 N N . ARG A 1 87 ? 22.818 -10.102 -53.976 1.00 62.19 87 ARG A N 1
ATOM 706 C CA . ARG A 1 87 ? 22.562 -11.410 -54.565 1.00 62.19 87 ARG A CA 1
ATOM 707 C C . ARG A 1 87 ? 21.377 -11.182 -55.487 1.00 62.19 87 ARG A C 1
ATOM 709 O O . ARG A 1 87 ? 20.259 -11.001 -55.016 1.00 62.19 87 ARG A O 1
ATOM 716 N N . ARG A 1 88 ? 21.655 -11.080 -56.793 1.00 56.09 88 ARG A N 1
ATOM 717 C CA . ARG A 1 88 ? 20.648 -11.068 -57.854 1.00 56.09 88 ARG A CA 1
ATOM 718 C C . ARG A 1 88 ? 19.686 -12.194 -57.511 1.00 56.09 88 ARG A C 1
ATOM 720 O O . ARG A 1 88 ? 20.083 -13.357 -57.537 1.00 56.09 88 ARG A O 1
ATOM 727 N N . ASN A 1 89 ? 18.476 -11.822 -57.114 1.00 54.59 89 ASN A N 1
ATOM 728 C CA . ASN A 1 89 ? 17.392 -12.743 -56.858 1.00 54.59 89 ASN A CA 1
ATOM 729 C C . ASN A 1 89 ? 17.182 -13.534 -58.159 1.00 54.59 89 ASN A C 1
ATOM 731 O O . ASN A 1 89 ? 16.643 -13.000 -59.124 1.00 54.59 89 ASN A O 1
ATOM 735 N N . ARG A 1 90 ? 17.692 -14.770 -58.236 1.00 56.34 90 ARG A N 1
ATOM 736 C CA . ARG A 1 90 ? 17.584 -15.640 -59.424 1.00 56.34 90 ARG A CA 1
ATOM 737 C C . ARG A 1 90 ? 16.169 -16.219 -59.587 1.00 56.34 90 ARG A C 1
ATOM 739 O O . ARG A 1 90 ? 16.002 -17.204 -60.295 1.00 56.34 90 ARG A O 1
ATOM 746 N N . ASN A 1 91 ? 15.163 -15.606 -58.959 1.00 56.81 91 ASN A N 1
ATOM 747 C CA . ASN A 1 91 ? 13.792 -16.105 -58.915 1.00 56.81 91 ASN A CA 1
ATOM 748 C C . ASN A 1 91 ? 12.742 -15.068 -59.359 1.00 56.81 91 ASN A C 1
ATOM 750 O O . ASN A 1 91 ? 11.559 -15.288 -59.133 1.00 56.81 91 ASN A O 1
ATOM 754 N N . SER A 1 92 ? 13.116 -13.957 -60.003 1.00 51.97 92 SER A N 1
ATOM 755 C CA . SER A 1 92 ? 12.124 -13.027 -60.569 1.00 51.97 92 SER A CA 1
ATOM 756 C C . SER A 1 92 ? 12.352 -12.774 -62.059 1.00 51.97 92 SER A C 1
ATOM 758 O O . SER A 1 92 ? 13.121 -11.89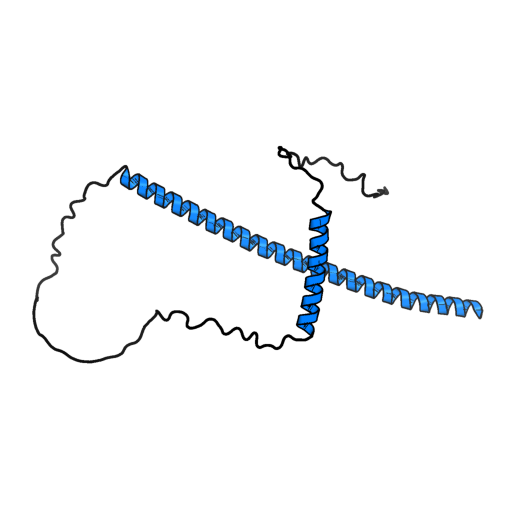9 -62.456 1.00 51.97 92 SER A O 1
ATOM 760 N N . SER A 1 93 ? 11.643 -13.550 -62.869 1.00 38.12 93 SER A N 1
ATOM 761 C CA . SER A 1 93 ? 11.249 -13.263 -64.250 1.00 38.12 93 SER A CA 1
ATOM 762 C C . SER A 1 93 ? 9.838 -13.844 -64.433 1.00 38.12 93 SER A C 1
ATOM 764 O O . SER A 1 93 ? 9.605 -14.905 -63.845 1.00 38.12 93 SER A O 1
ATOM 766 N N . PRO A 1 94 ? 8.920 -13.271 -65.242 1.00 47.31 94 PRO A N 1
ATOM 767 C CA . PRO A 1 94 ? 8.926 -11.999 -65.984 1.00 47.31 94 PRO A CA 1
ATOM 768 C C . PRO A 1 94 ? 7.658 -11.143 -65.689 1.00 47.31 94 PRO A C 1
ATOM 770 O O . PRO A 1 94 ? 6.895 -11.450 -64.785 1.00 47.31 94 PRO A O 1
ATOM 773 N N . ALA A 1 95 ? 7.416 -10.119 -66.520 1.00 35.56 95 ALA A N 1
ATOM 774 C CA . ALA A 1 95 ? 6.177 -9.335 -66.682 1.00 35.56 95 ALA A CA 1
ATOM 775 C C . ALA A 1 95 ? 6.086 -8.016 -65.893 1.00 35.56 95 ALA A C 1
ATOM 777 O O . ALA A 1 95 ? 5.290 -7.828 -64.977 1.00 35.56 95 ALA A O 1
ATOM 778 N N . LEU A 1 96 ? 6.893 -7.057 -66.346 1.00 43.19 96 LEU A N 1
ATOM 779 C CA . LEU A 1 96 ? 6.631 -5.635 -66.180 1.00 43.19 96 LEU A CA 1
ATOM 780 C C . LEU A 1 96 ? 5.634 -5.167 -67.261 1.00 43.19 96 LEU A C 1
ATOM 782 O O . LEU A 1 96 ? 5.827 -5.466 -68.436 1.00 43.19 96 LEU A O 1
ATOM 786 N N . ALA A 1 97 ? 4.692 -4.330 -66.823 1.00 37.53 97 ALA A N 1
ATOM 787 C CA . ALA A 1 97 ? 4.064 -3.213 -67.538 1.00 37.53 97 ALA A CA 1
ATOM 788 C C . ALA A 1 97 ? 2.700 -3.399 -68.238 1.00 37.53 97 ALA A C 1
ATOM 790 O O . ALA A 1 97 ? 2.571 -4.022 -69.284 1.00 37.53 97 ALA A O 1
ATOM 791 N N . SER A 1 98 ? 1.763 -2.598 -67.713 1.00 39.47 98 SER A N 1
ATOM 792 C CA . SER A 1 98 ? 0.705 -1.856 -68.412 1.00 39.47 98 SER A CA 1
ATOM 793 C C . SER A 1 98 ? -0.550 -2.597 -68.866 1.00 39.47 98 SER A C 1
ATOM 795 O O . SER A 1 98 ? -0.683 -2.975 -70.024 1.00 39.47 98 SER A O 1
ATOM 797 N N . ALA A 1 99 ? -1.566 -2.563 -68.005 1.00 35.66 99 ALA A N 1
ATOM 798 C CA . ALA A 1 99 ? -2.921 -2.244 -68.438 1.00 35.66 99 ALA A CA 1
ATOM 799 C C . ALA A 1 99 ? -3.612 -1.403 -67.357 1.00 35.66 99 ALA A C 1
ATOM 801 O O . ALA A 1 99 ? -3.509 -1.667 -66.163 1.00 35.66 99 ALA A O 1
ATOM 802 N N . LYS A 1 100 ? -4.226 -0.322 -67.816 1.00 47.62 100 LYS A N 1
ATOM 803 C CA . LYS A 1 100 ? -4.919 0.722 -67.072 1.00 47.62 100 LYS A CA 1
ATOM 804 C C . LYS A 1 100 ? -6.375 0.272 -66.937 1.00 47.62 100 LYS A C 1
ATOM 806 O O . LYS A 1 100 ? -6.990 0.068 -67.974 1.00 47.62 100 LYS A O 1
ATOM 811 N N . GLU A 1 101 ? -6.925 0.162 -65.732 1.00 38.31 101 GLU A N 1
ATOM 812 C CA . GLU A 1 101 ? -8.382 0.097 -65.555 1.00 38.31 101 GLU A CA 1
ATOM 813 C C . GLU A 1 101 ? -8.794 0.613 -64.170 1.00 38.31 101 GLU A C 1
ATOM 815 O O . GLU A 1 101 ? -8.334 0.142 -63.131 1.00 38.31 101 GLU A O 1
ATOM 820 N N . GLU A 1 102 ? -9.627 1.653 -64.187 1.00 45.69 102 GLU A N 1
ATOM 821 C CA . GLU A 1 102 ? -10.453 2.080 -63.063 1.00 45.69 102 GLU A CA 1
ATOM 822 C C . GLU A 1 102 ? -11.460 0.965 -62.754 1.00 45.69 102 GLU A C 1
ATOM 824 O O . GLU A 1 102 ? -12.090 0.483 -63.685 1.00 45.69 102 GLU A O 1
ATOM 829 N N . ILE A 1 103 ? -11.676 0.611 -61.482 1.00 39.78 103 ILE A N 1
ATOM 830 C CA . ILE A 1 103 ? -12.979 0.158 -60.967 1.00 39.78 103 ILE A CA 1
ATOM 831 C C . ILE A 1 103 ? -13.044 0.372 -59.447 1.00 39.78 103 ILE A C 1
ATOM 833 O O . ILE A 1 103 ? -12.073 0.302 -58.698 1.00 39.78 103 ILE A O 1
ATOM 837 N N . LYS A 1 104 ? -14.262 0.727 -59.070 1.00 40.19 104 LYS A N 1
ATOM 838 C CA . LYS A 1 104 ? -14.820 1.274 -57.844 1.00 40.19 104 LYS A CA 1
ATOM 839 C C . LYS A 1 104 ? -15.031 0.205 -56.759 1.00 40.19 104 LYS A C 1
ATOM 841 O O . LYS A 1 104 ? -15.411 -0.912 -57.074 1.00 40.19 104 LYS A O 1
ATOM 846 N N . SER A 1 105 ? -14.907 0.651 -55.505 1.00 42.22 105 SER A N 1
ATOM 847 C CA . SER A 1 105 ? -15.544 0.148 -54.273 1.00 42.22 105 SER A CA 1
ATOM 848 C C . SER A 1 105 ? -15.487 -1.349 -53.955 1.00 42.22 105 SER A C 1
ATOM 850 O O . SER A 1 105 ? -16.263 -2.114 -54.508 1.00 42.22 105 SER A O 1
ATOM 852 N N . GLU A 1 106 ? -14.814 -1.692 -52.856 1.00 42.19 106 GLU A N 1
ATOM 853 C CA . GLU A 1 106 ? -15.50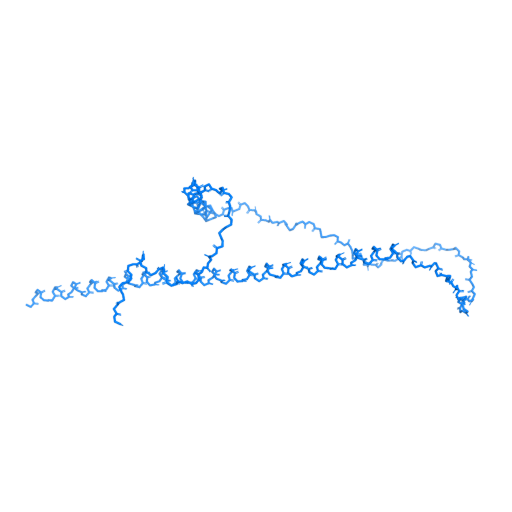9 -2.393 -51.776 1.00 42.19 106 GLU A CA 1
ATOM 854 C C . GLU A 1 106 ? -14.859 -2.129 -50.419 1.00 42.19 106 GLU A C 1
ATOM 856 O O . GLU A 1 106 ? -13.700 -1.746 -50.288 1.00 42.19 106 GLU A O 1
ATOM 861 N N . LYS A 1 107 ? -15.729 -2.172 -49.427 1.00 50.03 107 LYS A N 1
ATOM 862 C CA . LYS A 1 107 ? -15.629 -1.620 -48.091 1.00 50.03 107 LYS A CA 1
ATOM 863 C C . LYS A 1 107 ? -15.330 -2.797 -47.182 1.00 50.03 107 LYS A C 1
ATOM 865 O O . LYS A 1 107 ? -16.270 -3.506 -46.860 1.00 50.03 107 LYS A O 1
ATOM 870 N N . ASP A 1 108 ? -14.090 -2.945 -46.735 1.00 42.28 108 ASP A N 1
ATOM 871 C CA . ASP A 1 108 ? -13.811 -3.732 -45.538 1.00 42.28 108 ASP A CA 1
ATOM 872 C C . ASP A 1 108 ? -13.044 -2.890 -44.526 1.00 42.28 108 ASP A C 1
ATOM 874 O O . ASP A 1 108 ? -11.973 -2.330 -44.766 1.00 42.28 108 ASP A O 1
ATOM 878 N N . ARG A 1 109 ? -13.751 -2.706 -43.418 1.00 54.62 109 ARG A N 1
ATOM 879 C CA . ARG A 1 109 ? -13.335 -2.085 -42.169 1.00 54.62 109 ARG A CA 1
ATOM 880 C C . ARG A 1 109 ? -12.226 -2.993 -41.637 1.00 54.62 109 ARG A C 1
ATOM 882 O O . ARG A 1 109 ? -12.368 -4.195 -41.738 1.00 54.62 109 ARG A O 1
ATOM 889 N N . ASP A 1 110 ? -11.065 -2.456 -41.288 1.00 51.22 110 ASP A N 1
ATOM 890 C CA . ASP A 1 110 ? -10.723 -2.323 -39.874 1.00 51.22 110 ASP A CA 1
ATOM 891 C C . ASP A 1 110 ? -9.813 -1.109 -39.655 1.00 51.22 110 ASP A C 1
ATOM 893 O O . ASP A 1 110 ? -8.599 -1.125 -39.852 1.00 51.22 110 ASP A O 1
ATOM 897 N N . LYS A 1 111 ? -10.443 -0.005 -39.247 1.00 52.78 111 LYS A N 1
ATOM 898 C CA . LYS A 1 111 ? -9.766 1.148 -38.656 1.00 52.78 111 LYS A CA 1
ATOM 899 C C . LYS A 1 111 ? -9.541 0.859 -37.169 1.00 52.78 111 LYS A C 1
ATOM 901 O O . LYS A 1 111 ? -10.276 1.379 -36.334 1.00 52.78 111 LYS A O 1
ATOM 906 N N . GLU A 1 112 ? -8.516 0.091 -36.815 1.00 53.97 112 GLU A N 1
ATOM 907 C CA . GLU A 1 112 ? -7.990 0.082 -35.439 1.00 53.97 112 GLU A CA 1
ATOM 908 C C . GLU A 1 112 ? -7.070 1.292 -35.219 1.00 53.97 112 GLU A C 1
ATOM 910 O O . GLU A 1 112 ? -5.868 1.194 -35.006 1.00 53.97 112 GLU A O 1
ATOM 915 N N . ASN A 1 113 ? -7.654 2.482 -35.331 1.00 55.78 113 ASN A N 1
ATOM 916 C CA . ASN A 1 113 ? -7.159 3.681 -34.665 1.00 55.78 113 ASN A CA 1
ATOM 917 C C . ASN A 1 113 ? -8.356 4.601 -34.420 1.00 55.78 113 ASN A C 1
ATOM 919 O O . ASN A 1 113 ? -8.482 5.683 -34.994 1.00 55.78 113 ASN A O 1
ATOM 923 N N . THR A 1 114 ? -9.302 4.098 -33.628 1.00 43.94 114 THR A N 1
ATOM 924 C CA . THR A 1 114 ? -10.264 4.957 -32.946 1.00 43.94 114 THR A CA 1
ATOM 925 C C . THR A 1 114 ? -9.565 5.414 -31.676 1.00 43.94 114 THR A C 1
ATOM 927 O O . THR A 1 114 ? -9.411 4.641 -30.733 1.00 43.94 114 THR A O 1
ATOM 930 N N . ALA A 1 115 ? -9.073 6.654 -31.694 1.00 55.97 115 ALA A N 1
ATOM 931 C CA . ALA A 1 115 ? -8.726 7.372 -30.477 1.00 55.97 115 ALA A CA 1
ATOM 932 C C . ALA A 1 115 ? -9.905 7.244 -29.495 1.00 55.97 115 ALA A C 1
ATOM 934 O O . ALA A 1 115 ? -11.043 7.386 -29.953 1.00 55.97 115 ALA A O 1
ATOM 935 N N . PRO A 1 116 ? -9.678 6.967 -28.198 1.00 58.25 116 PRO A N 1
ATOM 936 C CA . PRO A 1 116 ? -10.746 6.979 -27.211 1.00 58.25 116 PRO A CA 1
ATOM 937 C C . PRO A 1 116 ? -11.530 8.285 -27.324 1.00 58.25 116 PRO A C 1
ATOM 939 O O . PRO A 1 116 ? -11.006 9.381 -27.123 1.00 58.25 116 PRO A O 1
ATOM 942 N N . GLN A 1 117 ? -12.765 8.126 -27.777 1.00 55.38 117 GLN A N 1
ATOM 943 C CA . GLN A 1 117 ? -13.751 9.166 -27.931 1.00 55.38 117 GLN A CA 1
ATOM 944 C C . GLN A 1 117 ? -14.220 9.527 -26.526 1.00 55.38 117 GLN A C 1
ATOM 946 O O . GLN A 1 117 ? -14.734 8.661 -25.831 1.00 55.38 117 GLN A O 1
ATOM 951 N N . GLU A 1 118 ? -13.999 10.790 -26.169 1.00 60.81 118 GLU A N 1
ATOM 952 C CA . GLU A 1 118 ? -14.532 11.495 -25.001 1.00 60.81 118 GLU A CA 1
ATOM 953 C C . GLU A 1 118 ? -14.122 10.944 -23.616 1.00 60.81 118 GLU A C 1
ATOM 955 O O . GLU A 1 118 ? -14.116 9.737 -23.367 1.00 60.81 118 GLU A O 1
ATOM 960 N N . PRO A 1 119 ? -13.735 11.827 -22.673 1.00 61.03 119 PRO A N 1
ATOM 961 C CA . PRO A 1 119 ? -13.630 11.417 -21.280 1.00 61.03 119 PRO A CA 1
ATOM 962 C C . PRO A 1 119 ? -14.996 10.861 -20.852 1.00 61.03 119 PRO A C 1
ATOM 964 O O . PRO A 1 119 ? -16.012 11.403 -21.292 1.00 61.03 119 PRO A O 1
ATOM 967 N N . PRO A 1 120 ? -15.057 9.803 -20.019 1.00 56.41 120 PRO A N 1
ATOM 968 C CA . PRO A 1 120 ? -16.317 9.447 -19.392 1.00 56.41 120 PRO A CA 1
ATOM 969 C C . PRO A 1 120 ? -16.840 10.717 -18.733 1.00 56.41 120 PRO A C 1
ATOM 971 O O . PRO A 1 120 ? -16.131 11.325 -17.927 1.00 56.41 120 PRO A O 1
ATOM 974 N N . ASP A 1 121 ? -18.026 11.137 -19.161 1.00 52.75 121 ASP A N 1
ATOM 975 C CA . ASP A 1 121 ? -18.799 12.188 -18.529 1.00 52.75 121 ASP A CA 1
ATOM 976 C C . ASP A 1 121 ? -18.994 11.709 -17.090 1.00 52.75 121 ASP A C 1
ATOM 978 O O . ASP A 1 121 ? -19.829 10.851 -16.789 1.00 52.75 121 ASP A O 1
ATOM 982 N N . LEU A 1 122 ? -18.078 12.122 -16.212 1.00 49.81 122 LEU A N 1
ATOM 983 C CA . LEU A 1 122 ? -18.220 11.934 -14.789 1.00 49.81 122 LEU A CA 1
ATOM 984 C C . LEU A 1 122 ? -19.380 12.844 -14.444 1.00 49.81 122 LEU A C 1
ATOM 986 O O . LEU A 1 122 ? -19.205 14.049 -14.270 1.00 49.81 122 LEU A O 1
ATOM 990 N N . ILE A 1 123 ? -20.558 12.231 -14.415 1.00 46.66 123 ILE A N 1
ATOM 991 C CA . ILE A 1 123 ? -21.768 12.723 -13.784 1.00 46.66 123 ILE A CA 1
ATOM 992 C C . ILE A 1 123 ? -21.413 12.925 -12.306 1.00 46.66 123 ILE A C 1
ATOM 994 O O . ILE A 1 123 ? -21.742 12.132 -11.433 1.00 46.66 123 ILE A O 1
ATOM 998 N N . TRP A 1 124 ? -20.687 14.002 -12.034 1.00 54.88 124 TRP A N 1
ATOM 999 C CA . TRP A 1 124 ? -20.840 14.785 -10.828 1.00 54.88 124 TRP A CA 1
ATOM 1000 C C . TRP A 1 124 ? -22.057 15.693 -11.064 1.00 54.88 124 TRP A C 1
ATOM 1002 O O . TRP A 1 124 ? -21.951 16.909 -10.924 1.00 54.88 124 TRP A O 1
ATOM 1012 N N . GLU A 1 125 ? -23.198 15.132 -11.506 1.00 42.88 125 GLU A N 1
ATOM 1013 C CA . GLU A 1 125 ? -24.479 15.838 -11.394 1.00 42.88 125 GLU A CA 1
ATOM 1014 C C . GLU A 1 125 ? -24.728 16.000 -9.902 1.00 42.88 125 GLU A C 1
ATOM 1016 O O . GLU A 1 125 ? -25.204 15.083 -9.240 1.00 42.88 125 GLU A O 1
ATOM 1021 N N . ASP A 1 126 ? -24.251 17.124 -9.373 1.00 51.12 126 ASP A N 1
ATOM 1022 C CA . ASP A 1 126 ? -25.008 18.157 -8.661 1.00 51.12 126 ASP A CA 1
ATOM 1023 C C . ASP A 1 126 ? -26.046 17.705 -7.617 1.00 51.12 126 ASP A C 1
ATOM 1025 O O . ASP A 1 126 ? -26.951 18.440 -7.241 1.00 51.12 126 ASP A O 1
ATOM 1029 N N . SER A 1 127 ? -25.913 16.492 -7.098 1.00 52.97 127 SER A N 1
ATOM 1030 C CA . SER A 1 127 ? -26.533 16.043 -5.863 1.00 52.97 127 SER A CA 1
ATOM 1031 C C . SER A 1 127 ? -25.418 15.878 -4.853 1.00 52.97 127 SER A C 1
ATOM 1033 O O . SER A 1 127 ? -25.054 14.764 -4.488 1.00 52.97 127 SER A O 1
ATOM 1035 N N . ILE A 1 128 ? -24.854 17.016 -4.437 1.00 59.12 128 ILE A N 1
ATOM 1036 C CA . ILE A 1 128 ? -24.120 17.097 -3.178 1.00 59.12 128 ILE A CA 1
ATOM 1037 C C . ILE A 1 128 ? -25.119 16.631 -2.122 1.00 59.12 128 ILE A C 1
ATOM 1039 O O . ILE A 1 128 ? -26.068 17.347 -1.790 1.00 59.12 128 ILE A O 1
ATOM 1043 N N . SER A 1 129 ? -24.978 15.386 -1.678 1.00 61.94 129 SER A N 1
ATOM 1044 C CA . SER A 1 129 ? -25.821 14.871 -0.615 1.00 61.94 129 SER A CA 1
ATOM 1045 C C . SER A 1 129 ? -25.509 15.699 0.631 1.00 61.94 129 SER A C 1
ATOM 1047 O O . SER A 1 129 ? -24.359 16.067 0.856 1.00 61.94 129 SER A O 1
ATOM 1049 N N . GLU A 1 130 ? -26.500 16.008 1.462 1.00 58.69 130 GLU A N 1
ATOM 1050 C CA . GLU A 1 130 ? -26.283 16.701 2.747 1.00 58.69 130 GLU A CA 1
ATOM 1051 C C . GLU A 1 130 ? -25.223 15.970 3.605 1.00 58.69 130 GLU A C 1
ATOM 1053 O O . GLU A 1 130 ? -24.440 16.590 4.318 1.00 58.69 130 GLU A O 1
ATOM 1058 N N . LEU A 1 131 ? -25.111 14.653 3.389 1.00 56.19 131 LEU A N 1
ATOM 1059 C CA . LEU A 1 131 ? -24.069 13.771 3.906 1.00 56.19 131 LEU A CA 1
ATOM 1060 C C . LEU A 1 131 ? -22.649 14.107 3.401 1.00 56.19 131 LEU A C 1
ATOM 1062 O O . LEU A 1 131 ? -21.696 14.004 4.164 1.00 56.19 131 LEU A O 1
ATOM 1066 N N . ASP A 1 132 ? -22.486 14.506 2.138 1.00 68.00 132 ASP A N 1
ATOM 1067 C CA . ASP A 1 132 ? -21.178 14.830 1.551 1.00 68.00 132 ASP A CA 1
ATOM 1068 C C . ASP A 1 132 ? -20.639 16.161 2.089 1.00 68.00 132 ASP A C 1
ATOM 1070 O O . ASP A 1 132 ? -19.432 16.307 2.267 1.00 68.00 132 ASP A O 1
ATOM 1074 N N . VAL A 1 133 ? -21.527 17.112 2.408 1.00 72.69 133 VAL A N 1
ATOM 1075 C CA . VAL A 1 133 ? -21.156 18.389 3.046 1.00 72.69 133 VAL A CA 1
ATOM 1076 C C . VAL A 1 133 ? -20.667 18.159 4.473 1.00 72.69 133 VAL A C 1
ATOM 1078 O O . VAL A 1 133 ? -19.666 18.743 4.882 1.00 72.69 133 VAL A O 1
ATOM 1081 N N . GLU A 1 134 ? -21.350 17.296 5.225 1.00 72.50 134 GLU A N 1
ATOM 1082 C CA . GLU A 1 134 ? -20.986 16.981 6.608 1.00 72.50 134 GLU A CA 1
ATOM 1083 C C . GLU A 1 134 ? -19.673 16.187 6.675 1.00 72.50 134 GLU A C 1
ATOM 1085 O O . GLU A 1 134 ? -18.766 16.549 7.422 1.00 72.50 134 GLU A O 1
ATOM 1090 N N . VAL A 1 135 ? -19.500 15.197 5.792 1.00 78.88 135 VAL A N 1
ATOM 1091 C CA . VAL A 1 135 ? -18.237 14.454 5.647 1.00 78.88 135 VAL A CA 1
ATOM 1092 C C . VAL A 1 135 ? -17.090 15.372 5.210 1.00 78.88 135 VAL A C 1
ATOM 1094 O O . VAL A 1 135 ? -15.958 15.219 5.675 1.00 78.88 135 VAL A O 1
ATOM 1097 N N . GLN A 1 136 ? -17.355 16.347 4.335 1.00 7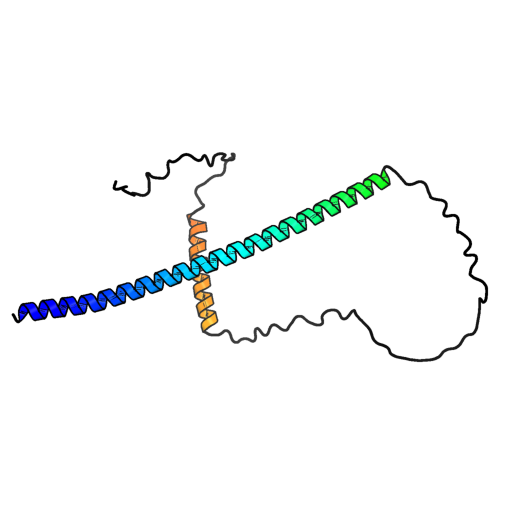7.94 136 GLN A N 1
ATOM 1098 C CA . GLN A 1 136 ? -16.347 17.319 3.923 1.00 77.94 136 GLN A CA 1
ATOM 1099 C C . GLN A 1 136 ? -15.955 18.261 5.070 1.00 77.94 136 GLN A C 1
ATOM 1101 O O . GLN A 1 136 ? -14.765 18.522 5.247 1.00 77.94 136 GLN A O 1
ATOM 1106 N N . ALA A 1 137 ? -16.913 18.720 5.877 1.00 82.19 137 ALA A N 1
ATOM 1107 C CA . ALA A 1 137 ? -16.644 19.557 7.044 1.00 82.19 137 ALA A CA 1
ATOM 1108 C C . ALA A 1 137 ? -15.805 18.820 8.104 1.00 82.19 137 ALA A C 1
ATOM 1110 O O . ALA A 1 137 ? -14.837 19.380 8.617 1.00 82.19 137 ALA A O 1
ATOM 1111 N N . GLU A 1 138 ? -16.109 17.548 8.380 1.00 84.00 138 GLU A N 1
ATOM 1112 C CA . GLU A 1 138 ? -15.300 16.709 9.276 1.00 84.00 138 GLU A CA 1
ATOM 1113 C C . GLU A 1 138 ? -13.873 16.502 8.740 1.00 84.00 138 GLU A C 1
ATOM 1115 O O . GLU A 1 138 ? -12.896 16.561 9.489 1.00 84.00 138 GLU A O 1
ATOM 1120 N N . MET A 1 139 ? -13.721 16.296 7.427 1.00 85.25 139 MET A N 1
ATOM 1121 C CA . MET A 1 139 ? -12.406 16.162 6.796 1.00 85.25 139 MET A CA 1
ATOM 1122 C C . MET A 1 139 ? -11.590 17.463 6.879 1.00 85.25 139 MET A C 1
ATOM 1124 O O . MET A 1 139 ? -10.375 17.413 7.091 1.00 85.25 139 MET A O 1
ATOM 1128 N N . GLU A 1 140 ? -12.235 18.620 6.719 1.00 85.31 140 GLU A N 1
ATOM 1129 C CA . GLU A 1 140 ? -11.603 19.936 6.862 1.00 85.31 140 GLU A CA 1
ATOM 1130 C C . GLU A 1 140 ? -11.152 20.202 8.308 1.00 85.31 140 GLU A C 1
ATOM 1132 O O . GLU A 1 140 ? -10.042 20.703 8.509 1.00 85.31 140 GLU A O 1
ATOM 1137 N N . ASP A 1 141 ? -11.936 19.787 9.306 1.00 88.25 141 ASP A N 1
ATOM 1138 C CA . ASP A 1 141 ? -11.587 19.908 10.728 1.00 88.25 141 ASP A CA 1
ATOM 1139 C C . ASP A 1 141 ? -10.348 19.062 11.079 1.00 88.25 141 ASP A C 1
ATOM 1141 O O . ASP A 1 141 ? -9.367 19.578 11.620 1.00 88.25 141 ASP A O 1
ATOM 1145 N N . LEU A 1 142 ? -10.307 17.801 10.626 1.00 88.12 142 LEU A N 1
ATOM 1146 C CA . LEU A 1 142 ? -9.150 16.910 10.796 1.00 88.12 142 LEU A CA 1
ATOM 1147 C C . LEU A 1 142 ? -7.878 17.446 10.114 1.00 88.12 142 LEU A C 1
ATOM 1149 O O . LEU A 1 142 ? -6.770 17.302 10.637 1.00 88.12 142 LEU A O 1
ATOM 1153 N N . LEU A 1 143 ? -8.004 18.068 8.937 1.00 87.06 143 LEU A N 1
ATOM 1154 C CA . LEU A 1 143 ? -6.877 18.715 8.255 1.00 87.06 143 LEU A CA 1
ATOM 1155 C C . LEU A 1 143 ? -6.408 19.975 8.992 1.00 87.06 143 LEU A C 1
ATOM 1157 O O . LEU A 1 143 ? -5.207 20.274 8.983 1.00 87.06 143 LEU A O 1
ATOM 1161 N N . SER A 1 144 ? -7.326 20.693 9.639 1.00 83.75 144 SER A N 1
ATOM 1162 C CA . SER A 1 144 ? -7.004 21.853 10.465 1.00 83.75 144 SER A CA 1
ATOM 1163 C C . SER A 1 144 ? -6.208 21.438 11.708 1.00 83.75 144 SER A C 1
ATOM 1165 O O . SER A 1 144 ? -5.128 21.991 11.933 1.00 83.75 144 SER A O 1
ATOM 1167 N N . ASP A 1 145 ? -6.608 20.365 12.396 1.00 83.38 145 ASP A N 1
ATOM 1168 C CA . ASP A 1 145 ? -5.875 19.765 13.519 1.00 83.38 145 ASP A CA 1
ATOM 1169 C C . ASP A 1 145 ? -4.447 19.367 13.124 1.00 83.38 145 ASP A C 1
ATOM 1171 O O . ASP A 1 145 ? -3.474 19.694 13.810 1.00 83.38 145 ASP A O 1
ATOM 1175 N N . LEU A 1 146 ? -4.279 18.754 11.949 1.00 79.56 146 LEU A N 1
ATOM 1176 C CA . LEU A 1 146 ? -2.960 18.424 11.396 1.00 79.56 146 LEU A CA 1
ATOM 1177 C C . LEU A 1 146 ? -2.120 19.665 11.062 1.00 79.56 146 LEU A C 1
ATOM 1179 O O . LEU A 1 146 ? -0.885 19.631 11.146 1.00 79.56 146 LEU A O 1
ATOM 1183 N N . SER A 1 147 ? -2.764 20.767 10.682 1.00 75.75 147 SER A N 1
ATOM 1184 C CA . SER A 1 147 ? -2.079 22.026 10.399 1.00 75.75 147 SER A CA 1
ATOM 1185 C C . SER A 1 147 ? -1.532 22.693 11.669 1.00 75.75 147 SER A C 1
ATOM 1187 O O . SER A 1 147 ? -0.436 23.259 11.616 1.00 75.75 147 SER A O 1
ATOM 1189 N N . PHE A 1 148 ? -2.191 22.520 12.821 1.00 67.50 148 PHE A N 1
ATOM 1190 C CA . PHE A 1 148 ? -1.686 22.979 14.121 1.00 67.50 148 PHE A CA 1
ATOM 1191 C C . PHE A 1 148 ? -0.423 22.220 14.546 1.00 67.50 148 PHE A C 1
ATOM 1193 O O . PHE A 1 148 ? 0.555 22.842 14.957 1.00 67.50 148 PHE A O 1
ATOM 1200 N N . PHE A 1 149 ? -0.352 20.902 14.323 1.00 62.62 149 PHE A N 1
ATOM 1201 C CA . PHE A 1 149 ? 0.879 20.135 14.582 1.00 62.62 149 PHE A CA 1
ATOM 1202 C C . PHE A 1 149 ? 2.058 20.568 13.699 1.00 62.62 149 PHE A C 1
ATOM 1204 O O . PHE A 1 149 ? 3.215 20.486 14.116 1.00 62.62 149 PHE A O 1
ATOM 1211 N N . ARG A 1 150 ? 1.785 21.060 12.484 1.00 62.72 150 ARG A N 1
ATOM 1212 C CA . ARG A 1 150 ? 2.814 21.606 11.588 1.00 62.72 150 ARG A CA 1
ATOM 1213 C C . ARG A 1 150 ? 3.271 23.009 11.971 1.00 62.72 150 ARG A C 1
ATOM 1215 O O . ARG A 1 150 ? 4.440 23.321 11.758 1.00 62.72 150 ARG A O 1
ATOM 1222 N N . HIS A 1 151 ? 2.366 23.845 12.469 1.00 58.84 151 HIS A N 1
ATOM 1223 C CA . HIS A 1 151 ? 2.676 25.223 12.838 1.00 58.84 151 HIS A CA 1
ATOM 1224 C C . HIS A 1 151 ? 3.354 25.304 14.216 1.00 58.84 151 HIS A C 1
ATOM 1226 O O . HIS A 1 151 ? 4.329 26.036 14.375 1.00 58.84 151 HIS A O 1
ATOM 1232 N N . ASP A 1 152 ? 2.928 24.471 15.169 1.00 56.81 152 ASP A N 1
ATOM 1233 C CA . ASP A 1 152 ? 3.430 24.508 16.548 1.00 56.81 152 ASP A CA 1
ATOM 1234 C C . ASP A 1 152 ? 4.558 23.489 16.810 1.00 56.81 152 ASP A C 1
ATOM 1236 O O . ASP A 1 152 ? 5.329 23.636 17.758 1.00 56.81 152 ASP A O 1
ATOM 1240 N N . GLY A 1 153 ? 4.723 22.480 15.944 1.00 51.12 153 GLY A N 1
ATOM 1241 C CA . GLY A 1 153 ? 5.763 21.448 16.056 1.00 51.12 153 GLY A CA 1
ATOM 1242 C C . GLY A 1 153 ? 7.091 21.753 15.349 1.00 51.12 153 GLY A C 1
ATOM 1243 O O . GLY A 1 153 ? 7.999 20.923 15.393 1.00 51.12 153 GLY A O 1
ATOM 1244 N N . LEU A 1 154 ? 7.232 22.899 14.669 1.00 48.03 154 LEU A N 1
ATOM 1245 C CA . LEU A 1 154 ? 8.366 23.133 13.761 1.00 48.03 154 LEU A CA 1
ATOM 1246 C C . LEU A 1 154 ? 8.848 24.592 13.690 1.00 48.03 154 LEU A C 1
ATOM 1248 O O . LEU A 1 154 ? 9.196 25.090 12.625 1.00 48.03 154 LEU A O 1
ATOM 1252 N N . ILE A 1 155 ? 8.943 25.270 14.839 1.00 48.53 155 ILE A N 1
ATOM 1253 C CA . ILE A 1 155 ? 9.666 26.559 14.958 1.00 48.53 155 ILE A CA 1
ATOM 1254 C C . ILE A 1 155 ? 10.991 26.415 15.743 1.00 48.53 155 ILE A C 1
ATOM 1256 O O . ILE A 1 155 ? 11.726 27.375 15.938 1.00 48.53 155 ILE A O 1
ATOM 1260 N N . GLY A 1 156 ? 11.379 25.202 16.149 1.00 45.16 156 GLY A N 1
ATOM 1261 C CA . GLY A 1 156 ? 12.454 25.021 17.131 1.00 45.16 156 GLY A CA 1
ATOM 1262 C C . GLY A 1 156 ? 13.613 24.103 16.761 1.00 45.16 156 GLY A C 1
ATOM 1263 O O . GLY A 1 156 ? 14.141 23.494 17.677 1.00 45.16 156 GLY A O 1
ATOM 1264 N N . LEU A 1 157 ? 14.021 23.954 15.498 1.00 40.16 157 LEU A N 1
ATOM 1265 C CA . LEU A 1 157 ? 15.276 23.258 15.162 1.00 40.16 157 LEU A CA 1
ATOM 1266 C C . LEU A 1 157 ? 15.940 23.920 13.950 1.00 40.16 157 LEU A C 1
ATOM 1268 O O . LEU A 1 157 ? 15.724 23.539 12.800 1.00 40.16 157 LEU A O 1
ATOM 1272 N N . GLU A 1 158 ? 16.767 24.929 14.225 1.00 38.69 158 GLU A N 1
ATOM 1273 C CA . GLU A 1 158 ? 17.757 25.421 13.272 1.00 38.69 158 GLU A CA 1
ATOM 1274 C C . GLU A 1 158 ? 18.679 24.264 12.860 1.00 38.69 158 GLU A C 1
ATOM 1276 O O . GLU A 1 158 ? 19.540 23.819 13.618 1.00 38.69 158 GLU A O 1
ATOM 1281 N N . PHE A 1 159 ? 18.515 23.773 11.633 1.00 32.81 159 PHE A N 1
ATOM 1282 C CA . PHE A 1 159 ? 19.469 22.870 10.998 1.00 32.81 159 PHE A CA 1
ATOM 1283 C C . PHE A 1 159 ? 20.652 23.689 10.463 1.00 32.81 159 PHE A C 1
ATOM 1285 O O . PHE A 1 159 ? 20.800 23.918 9.264 1.00 32.81 159 PHE A O 1
ATOM 1292 N N . SER A 1 160 ? 21.530 24.129 11.365 1.00 40.19 160 SER A N 1
ATOM 1293 C CA . SER A 1 160 ? 22.918 24.379 10.984 1.00 40.19 160 SER A CA 1
ATOM 1294 C C . SER A 1 160 ? 23.645 23.040 10.919 1.00 40.19 160 SER A C 1
ATOM 1296 O O . SER A 1 160 ? 23.883 22.408 11.937 1.00 40.19 160 SER A O 1
ATOM 1298 N N . HIS A 1 161 ? 23.981 22.637 9.694 1.00 45.56 161 HIS A N 1
ATOM 1299 C CA . HIS A 1 161 ? 25.103 21.764 9.341 1.00 45.56 161 HIS A CA 1
ATOM 1300 C C . HIS A 1 161 ? 25.370 20.554 10.255 1.00 45.56 161 HIS A C 1
ATOM 1302 O O . HIS A 1 161 ? 26.114 20.648 11.226 1.00 45.56 161 HIS A O 1
ATOM 1308 N N . GLY A 1 162 ? 24.932 19.366 9.834 1.00 37.19 162 GLY A N 1
ATOM 1309 C CA . GLY A 1 162 ? 25.547 18.125 10.311 1.00 37.19 162 GLY A CA 1
ATOM 1310 C C . GLY A 1 162 ? 24.575 16.967 10.462 1.00 37.19 162 GLY A C 1
ATOM 1311 O O . GLY A 1 162 ? 23.653 16.999 11.262 1.00 37.19 162 GLY A O 1
ATOM 1312 N N . ILE A 1 163 ? 24.820 15.921 9.684 1.00 44.78 163 ILE A N 1
ATOM 1313 C CA . ILE A 1 163 ? 24.163 14.609 9.719 1.00 44.78 163 ILE A CA 1
ATOM 1314 C C . ILE A 1 163 ? 24.161 14.029 11.151 1.00 44.78 163 ILE A C 1
ATOM 1316 O O . ILE A 1 163 ? 25.246 13.948 11.731 1.00 44.78 163 ILE A O 1
ATOM 1320 N N . PRO A 1 164 ? 23.057 13.468 11.686 1.00 38.34 164 PRO A N 1
ATOM 1321 C CA . PRO A 1 164 ? 23.158 12.562 12.817 1.00 38.34 164 PRO A CA 1
ATOM 1322 C C . PRO A 1 164 ? 23.239 11.115 12.321 1.00 38.34 164 PRO A C 1
ATOM 1324 O O . PRO A 1 164 ? 22.270 10.498 11.878 1.00 38.34 164 PRO A O 1
ATOM 1327 N N . ARG A 1 165 ? 24.455 10.573 12.412 1.00 44.47 165 ARG A N 1
ATOM 1328 C CA . ARG A 1 165 ? 24.676 9.138 12.606 1.00 44.47 165 ARG A CA 1
ATOM 1329 C C . ARG A 1 165 ? 24.154 8.739 13.997 1.00 44.47 165 ARG A C 1
ATOM 1331 O O . ARG A 1 165 ? 24.116 9.572 14.889 1.00 44.47 165 ARG A O 1
ATOM 1338 N N . THR A 1 166 ? 23.880 7.442 14.147 1.00 43.62 166 THR A N 1
ATOM 1339 C CA . THR A 1 166 ? 23.565 6.681 15.376 1.00 43.62 166 THR A CA 1
ATOM 1340 C C . THR A 1 166 ? 22.087 6.550 15.759 1.00 43.62 166 THR A C 1
ATOM 1342 O O . THR A 1 166 ? 21.626 7.105 16.749 1.00 43.62 166 THR A O 1
ATOM 1345 N N . TRP A 1 167 ? 21.385 5.657 15.058 1.00 38.00 167 TRP A N 1
ATOM 1346 C CA . TRP A 1 167 ? 20.498 4.708 15.740 1.00 38.00 167 TRP A CA 1
ATOM 1347 C C . TRP A 1 167 ? 21.388 3.576 16.263 1.00 38.00 167 TRP A C 1
ATOM 1349 O O . TRP A 1 167 ? 21.596 2.567 15.594 1.00 38.00 167 TRP A O 1
ATOM 1359 N N . SER A 1 168 ? 22.035 3.820 17.406 1.00 36.19 168 SER A N 1
ATOM 1360 C CA . SER A 1 168 ? 22.754 2.777 18.136 1.00 36.19 168 SER A CA 1
ATOM 1361 C C . SER A 1 168 ? 21.727 2.033 18.972 1.00 36.19 168 SER A C 1
ATOM 1363 O O . SER A 1 168 ? 21.083 2.628 19.836 1.00 36.19 168 SER A O 1
ATOM 1365 N N . LEU A 1 169 ? 21.561 0.744 18.679 1.00 48.00 169 LEU A N 1
ATOM 1366 C CA . LEU A 1 169 ? 20.927 -0.206 19.578 1.00 48.00 169 LEU A CA 1
ATOM 1367 C C . LEU A 1 169 ? 21.721 -0.212 20.884 1.00 48.00 169 LEU A C 1
ATOM 1369 O O . LEU A 1 169 ? 22.780 -0.815 20.931 1.00 48.00 169 LEU A O 1
ATOM 1373 N N . ASP A 1 170 ? 21.227 0.472 21.907 1.00 36.88 170 ASP A N 1
ATOM 1374 C CA . ASP A 1 170 ? 21.561 0.184 23.300 1.00 36.88 170 ASP A CA 1
ATOM 1375 C C . ASP A 1 170 ? 20.448 0.731 24.199 1.00 36.88 170 ASP A C 1
ATOM 1377 O O . ASP A 1 170 ? 20.458 1.876 24.642 1.00 36.88 170 ASP A O 1
ATOM 1381 N N . GLY A 1 171 ? 19.426 -0.105 24.397 1.00 49.09 171 GLY A N 1
ATOM 1382 C CA . GLY A 1 171 ? 18.852 -0.451 25.704 1.00 49.09 171 GLY A CA 1
ATOM 1383 C C . GLY A 1 171 ? 18.579 0.619 26.768 1.00 49.09 171 GLY A C 1
ATOM 1384 O O . GLY A 1 171 ? 18.548 0.262 27.941 1.0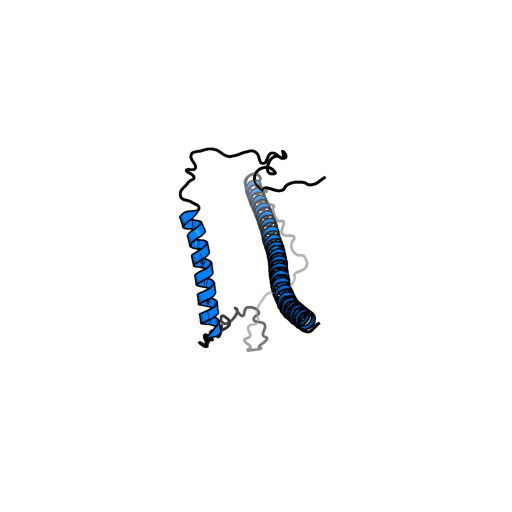0 49.09 171 GLY A O 1
ATOM 1385 N N . LYS A 1 172 ? 18.383 1.899 26.436 1.00 50.47 172 LYS A N 1
ATOM 1386 C CA . LYS A 1 172 ? 18.093 2.954 27.426 1.00 50.47 172 LYS A CA 1
ATOM 1387 C C . LYS A 1 172 ? 17.010 3.917 26.945 1.00 50.47 172 LYS A C 1
ATOM 1389 O O . LYS A 1 172 ? 17.234 5.111 26.792 1.00 50.47 172 LYS A O 1
ATOM 1394 N N . PHE A 1 173 ? 15.810 3.386 26.727 1.00 40.69 173 PHE A N 1
ATOM 1395 C CA . PHE A 1 173 ? 14.582 4.190 26.654 1.00 40.69 173 PHE A CA 1
ATOM 1396 C C . PHE A 1 173 ? 13.500 3.699 27.636 1.00 40.69 173 PHE A C 1
ATOM 1398 O O . PHE A 1 173 ? 12.345 4.094 27.545 1.00 40.69 173 PHE A O 1
ATOM 1405 N N . CYS A 1 174 ? 13.859 2.856 28.612 1.00 46.66 174 CYS A N 1
ATOM 1406 C CA . CYS A 1 174 ? 12.904 2.350 29.606 1.00 46.66 174 CYS A CA 1
ATOM 1407 C C . CYS A 1 174 ? 12.662 3.288 30.801 1.00 46.66 174 CYS A C 1
ATOM 1409 O O . CYS A 1 174 ? 11.725 3.060 31.553 1.00 46.66 174 CYS A O 1
ATOM 1411 N N . GLU A 1 175 ? 13.424 4.368 30.986 1.00 41.16 175 GLU A N 1
ATOM 1412 C CA . GLU A 1 175 ? 13.347 5.156 32.233 1.00 41.16 175 GLU A CA 1
ATOM 1413 C C . GLU A 1 175 ? 12.419 6.383 32.186 1.00 41.16 175 GLU A C 1
ATOM 1415 O O . GLU A 1 175 ? 12.254 7.071 33.190 1.00 41.16 175 GLU A O 1
ATOM 1420 N N . ARG A 1 176 ? 11.775 6.674 31.046 1.00 44.81 176 ARG A N 1
ATOM 1421 C CA . ARG A 1 176 ? 10.915 7.869 30.894 1.00 44.81 176 ARG A CA 1
ATOM 1422 C C . ARG A 1 176 ? 9.422 7.569 30.710 1.00 44.81 176 ARG A C 1
ATOM 1424 O O . ARG A 1 176 ? 8.657 8.479 30.422 1.00 44.81 176 ARG A O 1
ATOM 1431 N N . MET A 1 177 ? 8.997 6.321 30.918 1.00 43.34 177 MET A N 1
ATOM 1432 C CA . MET A 1 177 ? 7.587 5.915 30.788 1.00 43.34 177 MET A CA 1
ATOM 1433 C C . MET A 1 177 ? 7.063 5.086 31.971 1.00 43.34 177 MET A C 1
ATOM 1435 O O . MET A 1 177 ? 6.147 4.299 31.790 1.00 43.34 177 MET A O 1
ATOM 1439 N N . GLY A 1 178 ? 7.612 5.261 33.181 1.00 46.16 178 GLY A N 1
ATOM 1440 C CA . GLY A 1 178 ? 6.923 4.893 34.431 1.00 46.16 178 GLY A CA 1
ATOM 1441 C C . GLY A 1 178 ? 6.390 3.456 34.549 1.00 46.16 178 GLY A C 1
ATOM 1442 O O . GLY A 1 178 ? 5.447 3.235 35.302 1.00 46.16 178 GLY A O 1
ATOM 1443 N N . PHE A 1 179 ? 6.964 2.486 33.834 1.00 38.91 179 PHE A N 1
ATOM 1444 C CA . PHE A 1 179 ? 6.626 1.077 34.006 1.00 38.91 179 PHE A CA 1
ATOM 1445 C C . PHE A 1 179 ? 7.462 0.515 35.156 1.00 38.91 179 PHE A C 1
ATOM 1447 O O . PHE A 1 179 ? 8.657 0.261 35.013 1.00 38.91 179 PHE A O 1
ATOM 1454 N N . VAL A 1 180 ? 6.823 0.365 36.315 1.00 45.25 180 VAL A N 1
ATOM 1455 C CA . VAL A 1 180 ? 7.302 -0.503 37.393 1.00 45.25 180 VAL A CA 1
ATOM 1456 C C . VAL A 1 180 ? 7.227 -1.935 36.866 1.00 45.25 180 VAL A C 1
ATOM 1458 O O . VAL A 1 180 ? 6.146 -2.414 36.531 1.00 45.25 180 VAL A O 1
ATOM 1461 N N . SER A 1 181 ? 8.375 -2.596 36.738 1.00 47.84 181 SER A N 1
ATOM 1462 C CA . SER A 1 181 ? 8.426 -4.049 36.593 1.00 47.84 181 SER A CA 1
ATOM 1463 C C . SER A 1 181 ? 8.259 -4.666 37.978 1.00 47.84 181 SER A C 1
ATOM 1465 O O . SER A 1 181 ? 9.150 -4.525 38.813 1.00 47.84 181 SER A O 1
ATOM 1467 N N . ASP A 1 182 ? 7.118 -5.311 38.210 1.00 48.44 182 ASP A N 1
ATOM 1468 C CA . ASP A 1 182 ? 6.985 -6.334 39.247 1.00 48.44 182 ASP A CA 1
ATOM 1469 C C . ASP A 1 182 ? 7.594 -7.650 38.723 1.00 48.44 182 ASP A C 1
ATOM 1471 O O . ASP A 1 182 ? 7.324 -8.030 37.583 1.00 48.44 182 ASP A O 1
ATOM 1475 N N . GLU A 1 183 ? 8.442 -8.239 39.578 1.00 43.53 183 GLU A N 1
ATOM 1476 C CA . GLU A 1 183 ? 9.097 -9.572 39.600 1.00 43.53 183 GLU A CA 1
ATOM 1477 C C . GLU A 1 183 ? 9.432 -10.321 38.294 1.00 43.53 183 GLU A C 1
ATOM 1479 O O . GLU A 1 183 ? 8.530 -10.821 37.585 1.00 43.53 183 GLU A O 1
#

Sequence (183 aa):
MAETIRTLQLSVSQQAVSKRDMEMQNEKLEEYQKQVTKLQRLMEETKMVSENKIRQLQTENEALRLHLRLALDSLKNPIPPVEVIKRRNRNSSPALASAKEEIKSEKDRDKENTAPQEPPDLIWEDSISELDVEVQAEMEDLLSDLSFFRHDGLIGLEFSHGIPRTWSLDGKFCERMGFVSDE

Foldseek 3Di:
DVVVVVVVVVVVVVVVVVVVVVVVVVVVVVVVVVVVVVVVVVVVVVVVVVVVVVVVVVVVVVVVVVVVVVVVVCVVVVDPDDPPPPPPPPPDDDDDDDDDDDDDDDDDDDPVPDDPPDDPPPPPPDCCDPVVVVVVVVVVVVVVVVVCCVVVVPPPDDPDDDDDDDPDDDDPPPPPPPDDDDD